Protein AF-A0A2K3NIX2-F1 (afdb_monomer)

Mean predicted aligned error: 12.27 Å

Structure (mmCIF, N/CA/C/O backbone):
data_AF-A0A2K3NIX2-F1
#
_entry.id   AF-A0A2K3NIX2-F1
#
loop_
_atom_site.group_PDB
_atom_site.id
_atom_site.type_symbol
_atom_site.label_atom_id
_atom_site.label_alt_id
_atom_site.label_comp_id
_atom_site.label_asym_id
_atom_site.label_entity_id
_atom_site.label_seq_id
_atom_site.pdbx_PDB_ins_code
_atom_site.Cartn_x
_atom_site.Cartn_y
_atom_site.Cartn_z
_atom_site.occupancy
_atom_site.B_iso_or_equiv
_atom_site.auth_seq_id
_atom_site.auth_comp_id
_atom_site.auth_asym_id
_atom_site.auth_atom_id
_atom_site.pdbx_PDB_model_num
ATOM 1 N N . VAL A 1 1 ? -12.261 -5.478 10.105 1.00 90.25 1 VAL A N 1
ATOM 2 C CA . VAL A 1 1 ? -10.875 -5.979 9.937 1.00 90.25 1 VAL A CA 1
ATOM 3 C C . VAL A 1 1 ? -10.036 -5.422 11.061 1.00 90.25 1 VAL A C 1
ATOM 5 O O . VAL A 1 1 ? -10.291 -4.291 11.451 1.00 90.25 1 VAL A O 1
ATOM 8 N N . ASP A 1 2 ? -9.090 -6.181 11.594 1.00 91.94 2 ASP A N 1
ATOM 9 C CA . ASP A 1 2 ? -8.251 -5.686 12.689 1.00 91.94 2 ASP A CA 1
ATOM 10 C C . ASP A 1 2 ? -7.098 -4.853 12.123 1.00 91.94 2 ASP A C 1
ATOM 12 O O . ASP A 1 2 ? -6.438 -5.262 11.165 1.00 91.94 2 ASP A O 1
ATOM 16 N N . VAL A 1 3 ? -6.877 -3.666 12.690 1.00 90.81 3 VAL A N 1
ATOM 17 C CA . VAL A 1 3 ? -5.809 -2.747 12.280 1.00 90.81 3 VAL A CA 1
ATOM 18 C C . VAL A 1 3 ? -4.790 -2.640 13.404 1.00 90.81 3 VAL A C 1
ATOM 20 O O . VAL A 1 3 ? -5.088 -2.103 14.468 1.00 90.81 3 VAL A O 1
ATOM 23 N N . TYR A 1 4 ? -3.576 -3.127 13.150 1.00 89.81 4 TYR A N 1
ATOM 24 C CA . TYR A 1 4 ? -2.453 -3.039 14.082 1.00 89.81 4 TYR A CA 1
ATOM 25 C C . TYR A 1 4 ? -1.666 -1.748 13.839 1.00 89.81 4 TYR A C 1
ATOM 27 O O . TYR A 1 4 ? -1.009 -1.590 12.801 1.00 89.81 4 TYR A O 1
ATOM 35 N N . LEU A 1 5 ? -1.704 -0.828 14.803 1.00 87.50 5 LEU A N 1
ATOM 36 C CA . LEU A 1 5 ? -0.956 0.429 14.756 1.00 87.50 5 LEU A CA 1
ATOM 37 C C . LEU A 1 5 ? 0.535 0.210 15.074 1.00 87.50 5 LEU A C 1
ATOM 39 O O . LEU A 1 5 ? 0.984 -0.899 15.386 1.00 87.50 5 LEU A O 1
ATOM 43 N N . PHE A 1 6 ? 1.354 1.252 14.916 1.00 82.62 6 PHE A N 1
ATOM 44 C CA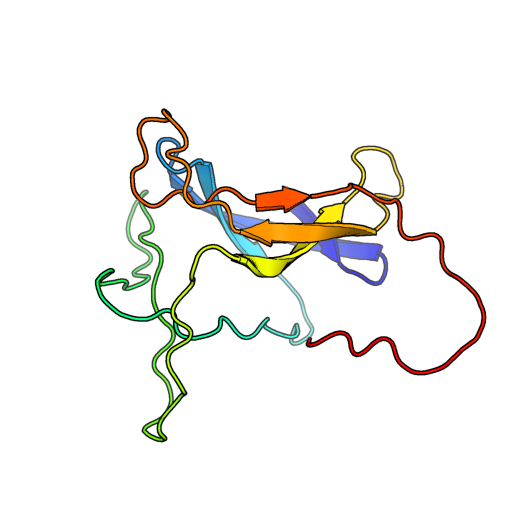 . PHE A 1 6 ? 2.804 1.169 15.140 1.00 82.62 6 PHE A CA 1
ATOM 45 C C . PHE A 1 6 ? 3.159 0.786 16.587 1.00 82.62 6 PHE A C 1
ATOM 47 O O . PHE A 1 6 ? 4.054 -0.028 16.815 1.00 82.62 6 PHE A O 1
ATOM 54 N N . ASP A 1 7 ? 2.409 1.308 17.557 1.00 83.19 7 ASP A N 1
ATOM 55 C CA . ASP A 1 7 ? 2.546 1.000 18.985 1.00 83.19 7 ASP A CA 1
ATOM 56 C C . ASP A 1 7 ? 2.022 -0.398 19.371 1.00 83.19 7 ASP A C 1
ATOM 58 O O . ASP A 1 7 ? 2.102 -0.790 20.537 1.00 83.19 7 ASP A O 1
ATOM 62 N N . ARG A 1 8 ? 1.547 -1.171 18.381 1.00 82.44 8 ARG A N 1
ATOM 63 C CA . ARG A 1 8 ? 0.915 -2.493 18.505 1.00 82.44 8 ARG A CA 1
ATOM 64 C C . ARG A 1 8 ? -0.466 -2.478 19.159 1.00 82.44 8 ARG A C 1
ATOM 66 O O . ARG A 1 8 ? -0.994 -3.548 19.458 1.00 82.44 8 ARG A O 1
ATOM 73 N N . SER A 1 9 ? -1.068 -1.308 19.354 1.00 87.38 9 SER A N 1
ATOM 74 C CA . SER A 1 9 ? -2.491 -1.239 19.670 1.00 87.38 9 SER A CA 1
ATOM 75 C C . SER A 1 9 ? -3.323 -1.733 18.484 1.00 87.38 9 SER A C 1
ATOM 77 O O . SER A 1 9 ? -2.882 -1.715 17.327 1.00 87.38 9 SER A O 1
ATOM 79 N N . VAL A 1 10 ? -4.520 -2.226 18.792 1.00 90.31 10 VAL A N 1
ATOM 80 C CA . VAL A 1 10 ? -5.448 -2.780 17.805 1.00 90.31 10 VAL A CA 1
ATOM 81 C C . VAL A 1 10 ? -6.682 -1.897 17.746 1.00 90.31 10 VAL A C 1
ATOM 83 O O . VAL A 1 10 ? -7.281 -1.591 18.776 1.00 90.31 10 VAL A O 1
ATOM 86 N N . CYS A 1 11 ? -7.064 -1.510 16.533 1.00 92.25 11 CYS A N 1
ATOM 87 C CA . CYS A 1 11 ? -8.289 -0.775 16.252 1.00 92.25 11 CYS A CA 1
ATOM 88 C C . CYS A 1 11 ? -9.209 -1.586 15.336 1.00 92.25 11 CYS A C 1
ATOM 90 O O . CYS A 1 11 ? -8.753 -2.389 14.517 1.00 92.25 11 CYS A O 1
ATOM 92 N N . GLU A 1 12 ? -10.512 -1.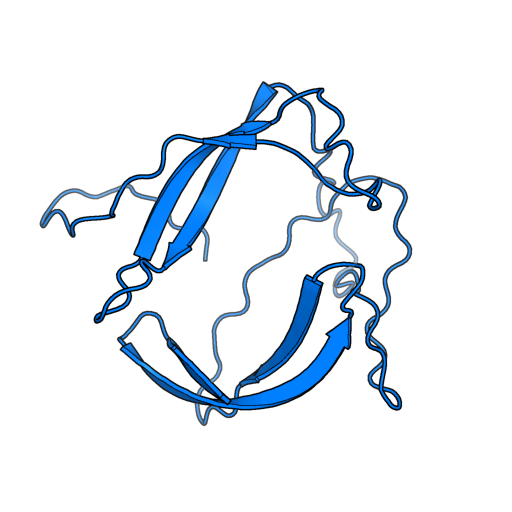325 15.430 1.00 95.50 12 GLU A N 1
ATOM 93 C CA . GLU A 1 12 ? -11.477 -1.854 14.472 1.00 95.50 12 GLU A CA 1
ATOM 94 C C . GLU A 1 12 ? -11.383 -1.061 13.158 1.00 95.50 12 GLU A C 1
ATOM 96 O O . GLU A 1 12 ? -11.494 0.165 13.133 1.00 95.50 12 GLU A O 1
ATOM 101 N N . GLY A 1 13 ? -11.191 -1.765 12.047 1.00 93.62 13 GLY A N 1
ATOM 102 C CA . GLY A 1 13 ? -11.254 -1.223 10.695 1.00 93.62 13 GLY A CA 1
ATOM 103 C C . GLY A 1 13 ? -12.554 -1.599 9.987 1.00 93.62 13 GLY A C 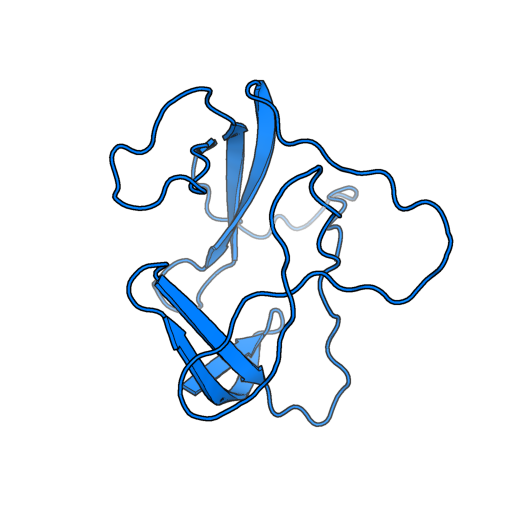1
ATOM 104 O O . GLY A 1 13 ? -12.945 -2.771 9.949 1.00 93.62 13 GLY A O 1
ATOM 105 N N . GLU A 1 14 ? -13.191 -0.616 9.362 1.00 92.44 14 GLU A N 1
ATOM 106 C CA . GLU A 1 14 ? -14.361 -0.778 8.499 1.00 92.44 14 GLU A CA 1
ATOM 107 C C . GLU A 1 14 ? -13.946 -0.651 7.029 1.00 92.44 14 GLU A C 1
ATOM 109 O O . GLU A 1 14 ? -13.336 0.343 6.636 1.00 92.44 14 GLU A O 1
ATOM 114 N N . ILE A 1 15 ? -14.273 -1.648 6.207 1.00 89.06 15 ILE A N 1
ATOM 115 C CA . ILE A 1 15 ? -14.000 -1.601 4.766 1.00 89.06 15 ILE A CA 1
ATOM 116 C C . ILE A 1 15 ? -15.010 -0.650 4.119 1.00 89.06 15 ILE A C 1
ATOM 118 O O . ILE A 1 15 ? -16.211 -0.896 4.181 1.00 89.06 15 ILE A O 1
ATOM 122 N N . LEU A 1 16 ? -14.520 0.413 3.483 1.00 87.62 16 LEU A N 1
ATOM 123 C CA . LEU A 1 16 ? -15.348 1.381 2.756 1.00 87.62 16 LEU A CA 1
ATOM 124 C C . LEU A 1 16 ? -15.470 1.055 1.264 1.00 87.62 16 LEU A C 1
ATOM 126 O O . LEU A 1 16 ? -16.438 1.453 0.624 1.00 87.62 16 LEU A O 1
ATOM 130 N N . GLY A 1 17 ? -14.492 0.337 0.714 1.00 84.81 17 GLY A N 1
ATOM 131 C CA . GLY A 1 17 ? -14.490 -0.135 -0.666 1.00 84.81 17 GLY A CA 1
ATOM 132 C C . GLY A 1 17 ? -13.201 -0.883 -1.010 1.00 84.81 17 GLY A C 1
ATOM 133 O O . GLY A 1 17 ? -12.224 -0.829 -0.261 1.00 84.81 17 GLY A O 1
ATOM 134 N N . TYR A 1 18 ? -13.206 -1.587 -2.139 1.00 86.88 18 TYR A N 1
ATOM 135 C CA . TYR A 1 18 ? -12.065 -2.334 -2.687 1.00 86.88 18 TYR A CA 1
ATOM 136 C C . TYR A 1 18 ? -12.082 -2.259 -4.228 1.00 86.88 18 TYR A C 1
ATOM 138 O O . TYR A 1 18 ? -13.143 -2.103 -4.829 1.00 86.88 18 TYR A O 1
ATOM 146 N N . ASP A 1 19 ? -10.913 -2.370 -4.853 1.00 82.31 19 ASP A N 1
ATOM 147 C CA . ASP A 1 19 ? -10.722 -2.523 -6.296 1.00 82.31 19 ASP A CA 1
ATOM 148 C C . ASP A 1 19 ? -9.740 -3.679 -6.530 1.00 82.31 19 ASP A C 1
ATOM 150 O O . ASP A 1 19 ? -8.575 -3.620 -6.129 1.00 82.31 19 ASP A O 1
ATOM 154 N N . PHE A 1 20 ? -10.224 -4.749 -7.164 1.00 83.38 20 PHE A N 1
ATOM 155 C CA . PHE A 1 20 ? -9.419 -5.938 -7.439 1.00 83.38 20 PHE A CA 1
ATOM 156 C C . PHE A 1 20 ? -8.466 -5.779 -8.623 1.00 83.38 20 PHE A C 1
ATOM 158 O O . PHE A 1 20 ? -7.459 -6.479 -8.659 1.00 83.38 20 PHE A O 1
ATOM 165 N N . HIS A 1 21 ? -8.757 -4.888 -9.574 1.00 81.69 21 HIS A N 1
ATOM 166 C CA . HIS A 1 21 ? -7.881 -4.648 -10.721 1.00 81.69 21 HIS A CA 1
ATOM 167 C C . HIS A 1 21 ? -6.583 -3.978 -10.263 1.00 81.69 21 HIS A C 1
ATOM 169 O O . HIS A 1 21 ? -5.494 -4.441 -10.589 1.00 81.69 21 HIS A O 1
ATOM 175 N N . HIS A 1 22 ? -6.700 -2.963 -9.404 1.00 79.06 22 HIS A N 1
ATOM 176 C CA . HIS A 1 22 ? -5.547 -2.255 -8.840 1.00 79.06 22 HIS A CA 1
ATOM 177 C C . HIS A 1 22 ? -5.009 -2.884 -7.543 1.00 79.06 22 HIS A C 1
ATOM 179 O O . HIS A 1 22 ? -3.969 -2.461 -7.043 1.00 79.06 22 HIS A O 1
ATOM 185 N N . ASN A 1 23 ? -5.705 -3.884 -6.985 1.00 85.50 23 ASN A N 1
ATOM 186 C CA . ASN A 1 23 ? -5.401 -4.516 -5.697 1.00 85.50 23 ASN A CA 1
ATOM 187 C C . ASN A 1 23 ? -5.306 -3.504 -4.531 1.00 85.50 23 ASN A C 1
ATOM 189 O O . ASN A 1 23 ? -4.367 -3.532 -3.733 1.00 85.50 23 ASN A O 1
ATOM 193 N N . VAL A 1 24 ? -6.281 -2.592 -4.433 1.00 86.00 24 VAL A N 1
ATOM 194 C CA . VAL A 1 24 ? -6.333 -1.551 -3.388 1.00 86.00 24 VAL A CA 1
ATOM 195 C C . VAL A 1 24 ? -7.653 -1.608 -2.621 1.00 86.00 24 VAL A C 1
ATOM 197 O O . VAL A 1 24 ? -8.701 -1.919 -3.180 1.00 86.00 24 VAL A O 1
ATOM 200 N N . ALA A 1 25 ? -7.625 -1.268 -1.330 1.00 87.31 25 ALA A N 1
ATOM 201 C CA . ALA A 1 25 ? -8.816 -1.135 -0.493 1.00 87.31 25 ALA A CA 1
ATOM 202 C C . ALA A 1 25 ? -8.768 0.140 0.360 1.00 87.31 25 ALA A C 1
ATOM 204 O O . ALA A 1 25 ? -7.702 0.563 0.805 1.00 87.31 25 ALA A O 1
ATOM 205 N N . ALA A 1 26 ? -9.937 0.725 0.617 1.00 88.56 26 ALA A N 1
ATOM 206 C CA . ALA A 1 26 ? -10.109 1.831 1.548 1.00 88.56 26 ALA A CA 1
ATOM 207 C C . ALA A 1 26 ? -10.678 1.307 2.868 1.00 88.56 26 ALA A C 1
ATOM 209 O O . ALA A 1 26 ? -11.760 0.717 2.901 1.00 88.56 26 ALA A O 1
ATOM 210 N N . ILE A 1 27 ? -9.958 1.546 3.964 1.00 89.94 27 ILE A N 1
ATOM 211 C CA . ILE A 1 27 ? -10.348 1.124 5.312 1.00 89.94 27 ILE A CA 1
ATOM 212 C C . ILE A 1 27 ? -10.451 2.364 6.199 1.00 89.94 27 ILE A C 1
ATOM 214 O O . ILE A 1 27 ? -9.504 3.142 6.306 1.00 89.94 27 ILE A O 1
ATOM 218 N N . ARG A 1 28 ? -11.592 2.535 6.866 1.00 90.06 28 ARG A N 1
ATOM 219 C CA . ARG A 1 28 ? -11.781 3.525 7.928 1.00 90.06 28 ARG A CA 1
ATOM 220 C C . ARG A 1 28 ? -11.366 2.919 9.256 1.00 90.06 28 ARG A C 1
ATOM 222 O O . ARG A 1 28 ? -11.970 1.952 9.713 1.00 90.06 28 ARG A O 1
ATOM 229 N N . ILE A 1 29 ? -10.349 3.506 9.874 1.00 92.94 29 ILE A N 1
ATOM 230 C CA . ILE A 1 29 ? -9.888 3.114 11.204 1.00 92.94 29 ILE A CA 1
ATOM 231 C C . ILE A 1 29 ? -10.780 3.804 12.236 1.00 92.94 29 ILE A C 1
ATOM 233 O O . ILE A 1 29 ? -10.849 5.033 12.273 1.00 92.94 29 ILE A O 1
ATOM 237 N N . LYS A 1 30 ? -11.471 3.023 13.067 1.00 92.38 30 LYS A N 1
ATOM 238 C CA . LYS A 1 30 ? -12.217 3.539 14.215 1.00 92.38 30 LYS A CA 1
ATOM 239 C C . LYS A 1 30 ? -11.243 3.694 15.378 1.00 92.38 30 LYS A C 1
ATOM 241 O O . LYS A 1 30 ? -10.777 2.704 15.938 1.00 92.38 30 LYS A O 1
ATOM 246 N N . SER A 1 31 ? -10.909 4.937 15.698 1.00 88.31 31 SER A N 1
ATOM 247 C CA . SER A 1 31 ? -10.018 5.281 16.800 1.00 88.31 31 SER A CA 1
ATOM 248 C C . SER A 1 31 ? -10.604 6.441 17.595 1.00 88.31 31 SER A C 1
ATOM 250 O O . SER A 1 31 ? -11.144 7.380 17.011 1.00 88.31 31 SER A O 1
ATOM 252 N N . ASP A 1 32 ? -10.476 6.373 18.919 1.00 87.62 32 ASP A N 1
ATOM 253 C CA . ASP A 1 32 ? -10.881 7.448 19.832 1.00 87.62 32 ASP A CA 1
ATOM 254 C C . ASP A 1 32 ? -9.845 8.583 19.886 1.00 87.62 32 ASP A C 1
ATOM 256 O O . ASP A 1 32 ? -10.098 9.645 20.457 1.00 87.62 32 ASP A O 1
ATOM 260 N N . VAL A 1 33 ? -8.667 8.364 19.292 1.00 86.88 33 VAL A N 1
ATOM 261 C CA . VAL A 1 33 ? -7.592 9.350 19.183 1.00 86.88 33 VAL A CA 1
ATOM 262 C C . VAL A 1 33 ? -7.393 9.769 17.732 1.00 86.88 33 VAL A C 1
ATOM 264 O O . VAL A 1 33 ? -7.624 9.004 16.794 1.00 86.88 33 VAL A O 1
ATOM 267 N N . GLN A 1 34 ? -6.927 11.000 17.537 1.00 84.88 34 GLN A N 1
ATOM 268 C CA . GLN A 1 34 ? -6.539 11.460 16.212 1.00 84.88 34 GLN A CA 1
ATOM 269 C C . GLN A 1 34 ? -5.254 10.747 15.781 1.00 84.88 34 GLN A C 1
ATOM 271 O O . GLN A 1 34 ? -4.202 10.924 16.393 1.00 84.88 34 GLN A O 1
ATOM 276 N N . LEU A 1 35 ? -5.348 9.948 14.720 1.00 86.06 35 LEU A N 1
ATOM 277 C CA . LEU A 1 35 ? -4.195 9.284 14.122 1.00 86.06 35 LEU A CA 1
ATOM 278 C C . LEU A 1 35 ? -3.434 10.249 13.216 1.00 86.06 35 LEU A C 1
ATOM 280 O O . LEU A 1 35 ? -4.024 11.073 12.510 1.00 86.06 35 LEU A O 1
ATOM 284 N N . GLN A 1 36 ? -2.113 10.115 13.211 1.00 80.75 36 GLN A N 1
ATOM 285 C CA . GLN A 1 36 ? -1.271 10.829 12.268 1.00 80.75 36 GLN A CA 1
ATOM 286 C C . GLN A 1 36 ? -1.549 10.336 10.849 1.00 80.75 36 GLN A C 1
ATOM 288 O O . GLN A 1 36 ? -1.593 9.134 10.586 1.00 80.75 36 GLN A O 1
ATOM 293 N N . THR A 1 37 ? -1.789 11.279 9.942 1.00 75.19 37 THR A N 1
ATOM 294 C CA . THR A 1 37 ? -2.053 10.986 8.533 1.00 75.19 37 THR A CA 1
ATOM 295 C C . THR A 1 37 ? -0.766 11.177 7.754 1.00 75.19 37 THR A C 1
ATOM 297 O O . THR A 1 37 ? -0.224 12.281 7.750 1.00 75.19 37 THR A O 1
ATOM 300 N N . ALA A 1 38 ? -0.311 10.118 7.085 1.00 74.81 38 ALA A N 1
ATOM 301 C CA . ALA A 1 38 ? 0.859 10.188 6.223 1.00 74.81 38 ALA A CA 1
ATOM 302 C C . ALA A 1 38 ? 0.657 11.239 5.124 1.00 74.81 38 ALA A C 1
ATOM 304 O O . ALA A 1 38 ? -0.399 11.305 4.483 1.00 74.81 38 ALA A O 1
ATOM 305 N N . VAL A 1 39 ? 1.684 12.051 4.882 1.00 70.69 39 VAL A N 1
ATOM 306 C CA . VAL A 1 39 ? 1.652 13.051 3.814 1.00 70.69 39 VAL A CA 1
ATOM 307 C C . VAL A 1 39 ? 2.001 12.383 2.490 1.00 70.69 39 VAL A C 1
ATOM 309 O O . VAL A 1 39 ? 3.138 11.981 2.250 1.00 70.69 39 VAL A O 1
ATOM 312 N N . ILE A 1 40 ? 1.026 12.300 1.588 1.00 66.31 40 ILE A N 1
ATOM 313 C CA . ILE A 1 40 ? 1.274 11.852 0.217 1.00 66.31 40 ILE A CA 1
ATOM 314 C C . ILE A 1 40 ? 1.942 13.000 -0.545 1.00 66.31 40 ILE A C 1
ATOM 316 O O . ILE A 1 40 ? 1.348 14.063 -0.740 1.00 66.31 40 ILE A O 1
ATOM 320 N N . GLY A 1 41 ? 3.184 12.789 -0.987 1.00 59.50 41 GLY A N 1
ATOM 321 C CA . GLY A 1 41 ? 3.862 13.715 -1.890 1.00 59.50 41 GLY A CA 1
ATOM 322 C C . GLY A 1 41 ? 3.068 13.886 -3.189 1.00 59.50 41 GLY A C 1
ATOM 323 O O . GLY A 1 41 ? 2.651 12.905 -3.800 1.00 59.50 41 GLY A O 1
ATOM 324 N N . ASN A 1 42 ? 2.833 15.129 -3.613 1.00 54.06 42 ASN A N 1
ATOM 325 C CA . ASN A 1 42 ? 2.083 15.427 -4.834 1.00 54.06 42 ASN A CA 1
ATOM 326 C C . ASN A 1 42 ? 2.869 14.925 -6.063 1.00 54.06 42 ASN A C 1
ATOM 328 O O . ASN A 1 42 ? 3.799 15.603 -6.475 1.00 54.06 42 ASN A O 1
ATOM 332 N N . LEU A 1 43 ? 2.544 13.762 -6.645 1.00 56.44 43 LEU A N 1
ATOM 333 C CA . LEU A 1 43 ? 3.195 13.289 -7.884 1.00 56.44 43 LEU A CA 1
ATOM 334 C C . LEU A 1 43 ? 2.937 14.265 -9.047 1.00 56.44 43 LEU A C 1
ATOM 336 O O . LEU A 1 43 ? 1.913 14.938 -9.023 1.00 56.44 43 LEU A O 1
ATOM 340 N N . ASP A 1 44 ? 3.793 14.379 -10.065 1.00 47.91 44 ASP A N 1
ATOM 341 C CA . ASP A 1 44 ? 3.496 15.246 -11.226 1.00 47.91 44 ASP A CA 1
ATOM 342 C C . ASP A 1 44 ? 2.750 14.528 -12.368 1.00 47.91 44 ASP A C 1
ATOM 344 O O . ASP A 1 44 ? 3.069 13.385 -12.676 1.00 47.91 44 ASP A O 1
ATOM 348 N N . ASP A 1 45 ? 1.758 15.239 -12.922 1.00 47.12 45 ASP A N 1
ATOM 349 C CA . ASP A 1 45 ? 0.921 15.059 -14.126 1.00 47.12 45 ASP A CA 1
ATOM 350 C C . ASP A 1 45 ? 0.572 13.645 -14.640 1.00 47.12 45 ASP A C 1
ATOM 352 O O . ASP A 1 45 ? 1.337 13.040 -15.385 1.00 47.12 45 ASP A O 1
ATOM 356 N N . ASN A 1 46 ? -0.646 13.173 -14.302 1.00 43.16 46 ASN A N 1
ATOM 357 C CA . ASN A 1 46 ? -1.765 12.916 -15.250 1.00 43.16 46 ASN A CA 1
ATOM 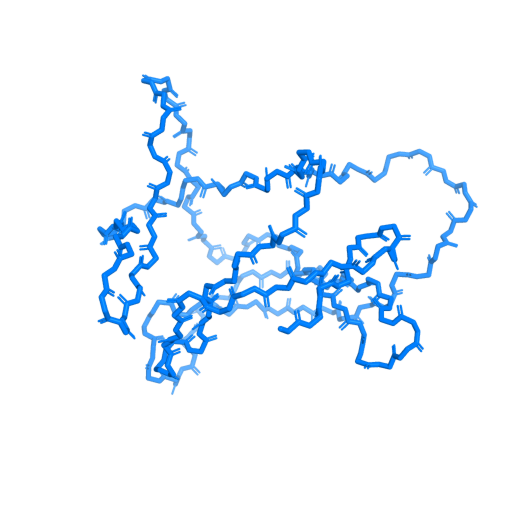358 C C . ASN A 1 46 ? -2.987 12.185 -14.627 1.00 43.16 46 ASN A C 1
ATOM 360 O O . ASN A 1 46 ? -3.906 11.800 -15.343 1.00 43.16 46 ASN A O 1
ATOM 364 N N . MET A 1 47 ? -3.021 11.963 -13.310 1.00 40.66 47 MET A N 1
ATOM 365 C CA .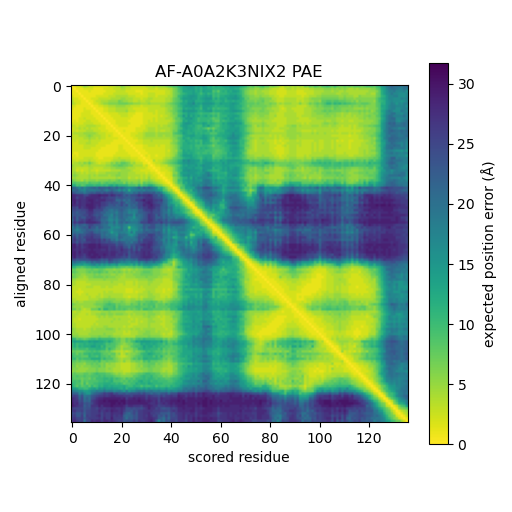 MET A 1 47 ? -4.100 11.202 -12.660 1.00 40.66 47 MET A CA 1
ATOM 366 C C . MET A 1 47 ? -5.109 12.151 -11.982 1.00 40.66 47 MET A C 1
ATOM 368 O O . MET A 1 47 ? -4.806 12.763 -10.949 1.00 40.66 47 MET A O 1
ATOM 372 N N . GLU A 1 48 ? -6.290 12.320 -12.592 1.00 34.81 48 GLU A N 1
ATOM 373 C CA . GLU A 1 48 ? -7.452 12.959 -11.959 1.00 34.81 48 GLU A CA 1
ATOM 374 C C . GLU A 1 48 ? -7.990 12.039 -10.868 1.00 34.81 48 GLU A C 1
ATOM 376 O O . GLU A 1 48 ? -8.463 10.938 -11.132 1.00 34.81 48 GLU A O 1
ATOM 381 N N . CYS A 1 49 ? -7.914 12.496 -9.625 1.00 41.00 49 CYS A N 1
ATOM 382 C CA . CYS A 1 49 ? -8.128 11.635 -8.481 1.00 41.00 49 CYS A CA 1
ATOM 383 C C . CYS A 1 49 ? -9.035 12.375 -7.487 1.00 41.00 49 CYS A C 1
ATOM 385 O O . CYS A 1 49 ? -8.577 13.274 -6.777 1.00 41.00 49 CYS A O 1
ATOM 387 N N . HIS A 1 50 ? -10.294 11.938 -7.364 1.00 40.19 50 HIS A N 1
ATOM 388 C CA . HIS A 1 50 ? -11.240 12.352 -6.322 1.00 40.19 50 HIS A CA 1
ATOM 389 C C . HIS A 1 50 ? -11.723 11.136 -5.522 1.00 40.19 50 HIS A C 1
ATOM 391 O O . HIS A 1 50 ? -12.361 10.248 -6.082 1.00 40.19 50 HIS A O 1
ATOM 397 N N . ALA A 1 51 ? -11.523 11.140 -4.201 1.00 35.84 51 ALA A N 1
ATOM 398 C CA . ALA A 1 51 ? -12.176 10.178 -3.318 1.00 35.84 51 ALA A CA 1
ATOM 399 C C . ALA A 1 51 ? -13.624 10.624 -3.069 1.00 35.84 51 ALA A C 1
ATOM 401 O O . ALA A 1 51 ? -13.888 11.542 -2.291 1.00 35.84 51 ALA A O 1
ATOM 402 N N . ARG A 1 52 ? -14.575 9.989 -3.758 1.00 41.69 52 ARG A N 1
ATOM 403 C CA . ARG A 1 52 ? -16.001 10.053 -3.422 1.00 41.69 52 ARG A CA 1
ATOM 404 C C . ARG A 1 52 ? -16.417 8.684 -2.910 1.00 41.69 52 ARG A C 1
ATOM 406 O O . ARG A 1 52 ? -16.350 7.707 -3.644 1.00 41.69 52 ARG A O 1
ATOM 413 N N . PHE A 1 53 ? -16.832 8.626 -1.650 1.00 39.53 53 PHE A N 1
ATOM 414 C CA . PHE A 1 53 ? -17.429 7.427 -1.078 1.00 39.53 53 PHE A CA 1
ATOM 415 C C . PHE A 1 53 ? -18.884 7.337 -1.556 1.00 39.53 53 PHE A C 1
ATOM 417 O O . PHE A 1 53 ? -19.754 8.045 -1.052 1.00 39.53 53 PHE A O 1
ATOM 424 N N . GLY A 1 54 ? -19.109 6.512 -2.578 1.00 40.31 54 GLY A N 1
ATOM 425 C CA . GLY A 1 54 ? -20.414 6.120 -3.112 1.00 40.31 54 GLY A CA 1
ATOM 426 C C . GLY A 1 54 ? -20.407 4.629 -3.464 1.00 40.31 54 GLY A C 1
ATOM 427 O O . GLY A 1 54 ? -19.333 4.059 -3.647 1.00 40.31 54 GLY A O 1
ATOM 428 N N . ASP A 1 55 ? -21.594 4.013 -3.485 1.00 45.06 55 ASP A N 1
ATOM 429 C CA . ASP A 1 55 ? -21.823 2.560 -3.456 1.00 45.06 55 ASP A CA 1
ATOM 430 C C . ASP A 1 55 ? -20.802 1.736 -4.265 1.00 45.06 55 ASP A C 1
ATOM 432 O O . ASP A 1 55 ? -20.767 1.748 -5.493 1.00 45.06 55 ASP A O 1
ATOM 436 N N . THR A 1 56 ? -20.008 0.953 -3.533 1.00 38.22 56 THR A N 1
ATOM 437 C CA . THR A 1 56 ? -19.173 -0.183 -3.969 1.00 38.22 56 THR A CA 1
ATOM 438 C C . THR A 1 56 ? -17.874 0.058 -4.750 1.00 38.22 56 THR A C 1
ATOM 440 O O . THR A 1 56 ? -17.081 -0.878 -4.817 1.00 38.22 56 THR A O 1
ATOM 443 N N . SER A 1 57 ? -17.552 1.267 -5.225 1.00 38.38 57 SER A N 1
ATOM 444 C CA . SER A 1 57 ? -16.239 1.560 -5.843 1.00 38.38 57 SER A CA 1
ATOM 445 C C . SER A 1 57 ? -15.651 2.880 -5.338 1.00 38.38 57 SER A C 1
ATOM 447 O O . SER A 1 57 ? -16.292 3.922 -5.466 1.00 38.38 57 SER A O 1
ATOM 449 N N . PHE A 1 58 ? -14.429 2.867 -4.792 1.00 38.88 58 PHE A N 1
ATOM 450 C CA . PHE A 1 58 ? -13.714 4.093 -4.417 1.00 38.88 58 PHE A CA 1
ATOM 451 C C . PHE A 1 58 ? -12.589 4.356 -5.420 1.00 38.88 58 PHE A C 1
ATOM 453 O O . PHE A 1 58 ? -11.797 3.475 -5.738 1.00 38.88 58 PHE A O 1
ATOM 460 N N . HIS A 1 59 ? -12.520 5.588 -5.911 1.00 37.12 59 HIS A N 1
ATOM 461 C CA . HIS A 1 59 ? -11.422 6.055 -6.747 1.00 37.12 59 HIS A CA 1
ATOM 462 C C . HIS A 1 59 ? -10.398 6.772 -5.857 1.00 37.12 59 HIS A C 1
ATOM 464 O O . HIS A 1 59 ? -10.769 7.588 -5.008 1.00 37.12 59 HIS A O 1
ATOM 470 N N . LEU A 1 60 ? -9.112 6.445 -6.002 1.00 37.34 60 LEU A N 1
ATOM 471 C CA . LEU A 1 60 ? -8.032 7.093 -5.249 1.00 37.34 60 LEU A CA 1
ATOM 472 C C . LEU A 1 60 ? -7.920 8.569 -5.658 1.00 37.34 60 LEU A C 1
ATOM 474 O O . LEU A 1 60 ? -8.098 8.899 -6.825 1.00 37.34 60 LEU A O 1
ATOM 478 N N . GLY A 1 61 ? -7.691 9.455 -4.678 1.00 38.81 61 GLY A N 1
ATOM 479 C CA . GLY A 1 61 ? -7.878 10.908 -4.769 1.00 38.81 61 GLY A CA 1
ATOM 480 C C . GLY A 1 61 ? -6.667 11.756 -4.349 1.00 38.81 61 GLY A C 1
ATOM 481 O O . GLY A 1 61 ? -6.089 11.436 -3.318 1.00 38.81 61 GLY A O 1
ATOM 482 N N . ARG A 1 62 ? -6.300 12.857 -5.039 1.00 41.75 62 ARG A N 1
ATOM 483 C CA . ARG A 1 62 ? -5.288 13.813 -4.521 1.00 41.75 62 ARG A CA 1
ATOM 484 C C . ARG A 1 62 ? -5.875 14.663 -3.391 1.00 41.75 62 ARG A C 1
ATOM 486 O O . ARG A 1 62 ? -6.961 15.223 -3.531 1.00 41.75 62 ARG A O 1
ATOM 493 N N . TYR A 1 63 ? -5.113 14.847 -2.317 1.00 39.66 63 TYR A N 1
ATOM 494 C CA . TYR A 1 63 ? -5.448 15.775 -1.237 1.00 39.66 63 TYR A CA 1
ATOM 495 C C . TYR A 1 63 ? -5.158 17.222 -1.679 1.00 39.66 63 TYR A C 1
ATOM 497 O O . TYR A 1 63 ? -3.999 17.616 -1.813 1.00 39.66 63 TYR A O 1
ATOM 505 N N . ARG A 1 64 ? -6.200 18.021 -1.943 1.00 42.75 64 ARG A N 1
ATOM 506 C CA . ARG A 1 64 ? -6.085 19.477 -2.135 1.00 42.75 64 ARG A CA 1
ATOM 507 C C . ARG A 1 64 ? -6.738 20.194 -0.967 1.00 42.75 64 ARG A C 1
ATOM 509 O O . ARG A 1 64 ? -7.897 20.560 -1.066 1.00 42.75 64 ARG A O 1
ATOM 516 N N . ASP A 1 65 ? -5.946 20.474 0.057 1.00 38.56 65 ASP A N 1
ATOM 517 C CA . ASP A 1 65 ? -6.231 21.549 1.003 1.00 38.56 65 ASP A CA 1
ATOM 518 C C . ASP A 1 65 ? -4.934 22.319 1.276 1.00 38.56 65 ASP A C 1
ATOM 520 O O . ASP A 1 65 ? -4.257 22.078 2.271 1.00 38.56 65 ASP A O 1
ATOM 524 N N . THR A 1 66 ? -4.516 23.178 0.330 1.00 38.56 66 THR A N 1
ATOM 525 C CA . THR A 1 66 ? -3.877 24.501 0.567 1.00 38.56 66 THR A CA 1
ATOM 526 C C . THR A 1 66 ? -3.379 25.166 -0.738 1.00 38.56 66 THR A C 1
ATOM 528 O O . THR A 1 66 ? -2.953 24.465 -1.655 1.00 38.56 66 THR A O 1
ATOM 531 N N . PRO A 1 67 ? -3.380 26.517 -0.854 1.00 39.28 67 PRO A N 1
ATOM 532 C CA . PRO A 1 67 ? -3.005 27.255 -2.072 1.00 39.28 67 PRO A CA 1
ATOM 533 C C . PRO A 1 67 ? -1.490 27.465 -2.254 1.00 39.28 67 PRO A C 1
ATOM 535 O O . PRO A 1 67 ? -1.075 28.267 -3.089 1.00 39.28 67 PRO A O 1
ATOM 538 N N . THR A 1 68 ? -0.643 26.803 -1.469 1.00 38.72 68 THR A N 1
ATOM 539 C CA . THR A 1 68 ? 0.788 27.122 -1.411 1.00 38.72 68 THR A CA 1
ATOM 540 C C . THR A 1 68 ? 1.582 26.038 -2.122 1.00 38.72 68 THR A C 1
ATOM 542 O O . THR A 1 68 ? 1.712 24.945 -1.587 1.00 38.72 68 THR A O 1
ATOM 545 N N . CYS A 1 69 ? 2.074 26.347 -3.327 1.00 42.81 69 CYS A N 1
ATOM 546 C CA . CYS A 1 69 ? 3.050 25.606 -4.141 1.00 42.81 69 CYS A CA 1
ATOM 547 C C . CYS A 1 69 ? 3.650 24.350 -3.477 1.00 42.81 69 CYS A C 1
ATOM 549 O O . CYS A 1 69 ? 4.775 24.381 -2.975 1.00 42.81 69 CYS A O 1
ATOM 551 N N . GLN A 1 70 ? 2.920 23.234 -3.490 1.00 48.81 70 GLN A N 1
ATOM 552 C CA . GLN A 1 70 ? 3.480 21.949 -3.094 1.00 48.81 70 GLN A CA 1
ATOM 553 C C . GLN A 1 70 ? 4.254 21.407 -4.293 1.00 48.81 70 GLN A C 1
ATOM 555 O O . GLN A 1 70 ? 3.691 21.155 -5.356 1.00 48.81 70 GLN A O 1
ATOM 560 N N . ARG A 1 71 ? 5.575 21.329 -4.131 1.00 50.34 71 ARG A N 1
ATOM 561 C CA . ARG A 1 71 ? 6.538 20.897 -5.145 1.00 50.34 71 ARG A CA 1
ATOM 562 C C . ARG A 1 71 ? 6.155 19.505 -5.646 1.00 50.34 71 ARG A C 1
ATOM 564 O O . ARG A 1 71 ? 6.201 18.547 -4.879 1.00 50.34 71 ARG A O 1
ATOM 571 N N . LEU A 1 72 ? 5.765 19.423 -6.915 1.00 56.44 72 LEU A N 1
ATOM 572 C CA . LEU A 1 72 ? 5.404 18.166 -7.552 1.00 56.44 72 LEU A CA 1
ATOM 573 C C . LEU A 1 72 ? 6.625 17.230 -7.544 1.00 56.44 72 LEU A C 1
ATOM 575 O O . LEU A 1 72 ? 7.737 17.635 -7.894 1.00 56.44 72 LEU A O 1
ATOM 579 N N . ILE A 1 73 ? 6.437 15.997 -7.083 1.00 62.66 73 ILE A N 1
ATOM 580 C CA . ILE A 1 73 ? 7.453 14.950 -7.059 1.00 62.66 73 ILE A CA 1
ATOM 581 C C . ILE A 1 73 ? 7.246 14.111 -8.308 1.00 62.66 73 ILE A C 1
ATOM 583 O O . ILE A 1 73 ? 6.440 13.187 -8.342 1.00 62.66 73 ILE A O 1
ATOM 587 N N . LYS A 1 74 ? 7.981 14.428 -9.365 1.00 71.19 74 LYS A N 1
ATOM 588 C CA . LYS A 1 74 ? 8.052 13.534 -10.512 1.00 71.19 74 LYS A CA 1
ATOM 589 C C . LYS A 1 74 ? 8.851 12.296 -10.113 1.00 71.19 74 LYS A C 1
ATOM 591 O O . LYS A 1 74 ? 10.028 12.426 -9.784 1.00 71.19 74 LYS A O 1
ATOM 596 N N . LEU A 1 75 ? 8.218 11.123 -10.136 1.00 76.50 75 LEU A N 1
ATOM 597 C CA . LEU A 1 75 ? 8.939 9.861 -10.007 1.00 76.50 75 LEU A CA 1
ATOM 598 C C . LEU A 1 75 ? 9.721 9.617 -11.297 1.00 76.50 75 LEU A C 1
ATOM 600 O O . LEU A 1 75 ? 9.157 9.595 -12.390 1.00 76.50 75 LEU A O 1
ATOM 604 N N . CYS A 1 76 ? 11.029 9.463 -11.159 1.00 80.56 76 CYS A N 1
ATOM 605 C CA . CYS A 1 76 ? 11.946 9.204 -12.255 1.00 80.56 76 CYS A CA 1
ATOM 606 C C . CYS A 1 76 ? 12.710 7.910 -11.963 1.00 80.56 76 CYS A C 1
ATOM 608 O O . CYS A 1 76 ? 13.076 7.675 -10.807 1.00 80.56 76 CYS A O 1
ATOM 610 N N . PRO A 1 77 ? 13.020 7.102 -12.988 1.00 86.44 77 PRO A N 1
ATOM 611 C CA . PRO A 1 77 ? 13.991 6.026 -12.843 1.00 86.44 77 PRO A CA 1
ATOM 612 C C . PRO A 1 77 ? 15.309 6.546 -12.257 1.00 86.44 77 PRO A C 1
ATOM 614 O O . PRO A 1 77 ? 15.724 7.668 -12.562 1.00 86.44 77 PRO A O 1
ATOM 617 N N . GLY A 1 78 ? 15.950 5.755 -11.400 1.00 85.88 78 GLY A N 1
ATOM 618 C CA . GLY A 1 78 ? 17.148 6.164 -10.664 1.00 85.88 78 GLY A CA 1
ATOM 619 C C . GLY A 1 78 ? 16.877 6.885 -9.341 1.00 85.88 78 GLY A C 1
ATOM 620 O O . GLY A 1 78 ? 17.810 7.194 -8.603 1.00 85.88 78 GLY A O 1
ATOM 621 N N . MET A 1 79 ? 15.615 7.186 -9.010 1.00 85.88 79 MET A N 1
ATOM 622 C CA . MET A 1 79 ? 15.286 7.761 -7.706 1.00 85.88 79 MET A CA 1
ATOM 623 C C . MET A 1 79 ? 15.386 6.713 -6.601 1.00 85.88 79 MET A C 1
ATOM 625 O O . MET A 1 79 ? 14.754 5.660 -6.676 1.00 85.88 79 MET A O 1
ATOM 629 N N . ALA A 1 80 ? 16.116 7.056 -5.540 1.00 88.12 80 ALA A N 1
ATOM 630 C CA . ALA A 1 80 ? 16.132 6.281 -4.309 1.00 88.12 80 ALA A CA 1
ATOM 631 C C . ALA A 1 80 ? 14.751 6.305 -3.637 1.00 88.12 80 ALA A C 1
ATOM 633 O O . ALA A 1 80 ? 14.133 7.363 -3.484 1.00 88.12 80 ALA A O 1
ATOM 634 N N . VAL A 1 81 ? 14.292 5.134 -3.209 1.00 87.00 81 VAL A N 1
ATOM 635 C CA . VAL A 1 81 ? 13.014 4.920 -2.526 1.00 87.00 81 VAL A CA 1
ATOM 636 C C . VAL A 1 81 ? 13.202 4.006 -1.323 1.00 87.00 81 VAL A C 1
ATOM 638 O O . VAL A 1 81 ? 14.174 3.258 -1.233 1.00 87.00 81 VAL A O 1
ATOM 641 N N . ILE A 1 82 ? 12.258 4.053 -0.386 1.00 89.75 82 ILE A N 1
ATOM 642 C CA . ILE A 1 82 ? 12.172 3.100 0.721 1.00 89.75 82 ILE A CA 1
ATOM 643 C C . ILE A 1 82 ? 10.740 2.583 0.751 1.00 89.75 82 ILE A C 1
ATOM 645 O O . ILE A 1 82 ? 9.811 3.356 0.981 1.00 89.75 82 ILE A O 1
ATOM 649 N N . ALA A 1 83 ? 10.558 1.284 0.527 1.00 90.31 83 ALA A N 1
ATOM 650 C CA . ALA A 1 83 ? 9.275 0.637 0.761 1.00 90.31 83 ALA A CA 1
ATOM 651 C C . ALA A 1 83 ? 9.170 0.239 2.238 1.00 90.31 83 ALA A C 1
ATOM 653 O O . ALA A 1 83 ? 10.086 -0.370 2.794 1.00 90.31 83 ALA A O 1
ATOM 654 N N . LEU A 1 84 ? 8.052 0.587 2.873 1.00 89.75 84 LEU A N 1
ATOM 655 C CA . LEU A 1 84 ? 7.734 0.187 4.241 1.00 89.75 84 LEU A CA 1
ATOM 656 C C . LEU A 1 84 ? 6.649 -0.885 4.219 1.00 89.75 84 LEU A C 1
ATOM 658 O O . LEU A 1 84 ? 5.696 -0.809 3.448 1.00 89.75 84 LEU A O 1
ATOM 66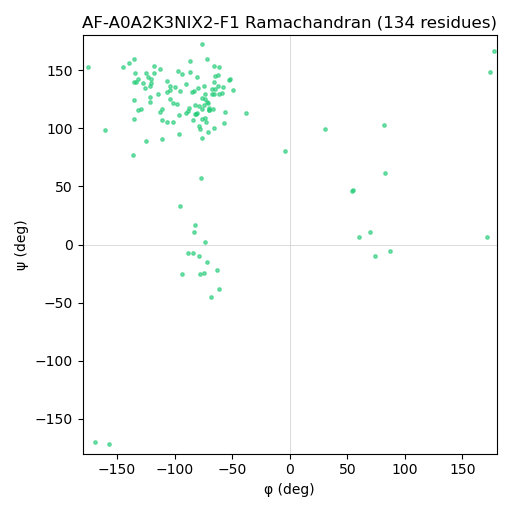2 N N . GLY A 1 85 ? 6.782 -1.876 5.092 1.00 88.56 85 GLY A N 1
ATOM 663 C CA . GLY A 1 85 ? 5.808 -2.951 5.223 1.00 88.56 85 GLY A CA 1
ATOM 664 C C . GLY A 1 85 ? 5.873 -3.615 6.587 1.00 88.56 85 GLY A C 1
ATOM 665 O O . GLY A 1 85 ? 6.582 -3.163 7.487 1.00 88.56 85 GLY A O 1
ATOM 666 N N . ARG A 1 86 ? 5.136 -4.712 6.740 1.00 88.38 86 ARG A N 1
ATOM 667 C CA . ARG A 1 86 ? 5.187 -5.567 7.928 1.00 88.38 86 ARG A CA 1
ATOM 668 C C . ARG A 1 86 ? 5.603 -6.974 7.536 1.00 88.38 86 ARG A C 1
ATOM 670 O O . ARG A 1 86 ? 5.215 -7.464 6.478 1.00 88.38 86 ARG A O 1
ATOM 677 N N . TYR A 1 87 ? 6.395 -7.612 8.389 1.00 87.12 87 TYR A N 1
ATOM 678 C CA . TYR A 1 87 ? 6.654 -9.043 8.292 1.00 87.12 87 TYR A CA 1
ATOM 679 C C . TYR A 1 87 ? 5.354 -9.814 8.546 1.00 87.12 87 TYR A C 1
ATOM 681 O O . TYR A 1 87 ? 4.523 -9.365 9.334 1.00 87.12 87 TYR A O 1
ATOM 689 N N . PHE A 1 88 ? 5.161 -10.939 7.858 1.00 82.12 88 PHE A N 1
ATOM 690 C CA . PHE A 1 88 ? 3.881 -11.654 7.869 1.00 82.12 88 PHE A CA 1
ATOM 691 C C . PHE A 1 88 ? 3.620 -12.417 9.175 1.00 82.12 88 PHE A C 1
ATOM 693 O O . PHE A 1 88 ? 2.460 -12.647 9.504 1.00 82.12 88 PHE A O 1
ATOM 700 N N . ASP A 1 89 ? 4.667 -12.787 9.918 1.00 84.94 89 ASP A N 1
ATOM 701 C CA . ASP A 1 89 ? 4.515 -13.447 11.215 1.00 84.94 89 ASP A CA 1
ATOM 702 C C . ASP A 1 89 ? 4.366 -12.439 12.355 1.00 84.94 89 ASP A C 1
ATOM 704 O O . ASP A 1 89 ? 4.991 -11.369 12.355 1.00 84.94 89 ASP A O 1
ATOM 708 N N . ASP A 1 90 ? 3.611 -12.845 13.378 1.00 81.31 90 ASP A N 1
ATOM 709 C CA . ASP A 1 90 ? 3.576 -12.183 14.681 1.00 81.31 90 ASP A CA 1
ATOM 710 C C . ASP A 1 90 ? 5.014 -11.957 15.205 1.00 81.31 90 ASP A C 1
ATOM 712 O O . ASP A 1 90 ? 5.854 -12.862 15.122 1.00 81.31 90 ASP A O 1
ATOM 716 N N . PRO A 1 91 ? 5.357 -10.749 15.694 1.00 83.62 91 PRO A N 1
ATOM 717 C CA . PRO A 1 91 ? 4.485 -9.620 16.046 1.00 83.62 91 PRO A CA 1
ATOM 718 C C . PRO A 1 91 ? 4.326 -8.558 14.938 1.00 83.62 91 PRO A C 1
ATOM 720 O O . PRO A 1 91 ? 4.240 -7.362 15.227 1.00 83.62 91 PRO A O 1
ATOM 723 N N . TYR A 1 92 ? 4.344 -8.961 13.664 1.00 84.38 92 TYR A N 1
ATOM 724 C CA . TYR A 1 92 ? 4.179 -8.088 12.496 1.00 84.38 92 TYR A CA 1
ATOM 725 C C . TYR A 1 92 ? 5.162 -6.910 12.473 1.00 84.38 92 TYR A C 1
ATOM 727 O O . TYR A 1 92 ? 4.783 -5.748 12.270 1.00 84.38 92 TYR A O 1
ATOM 735 N N . HIS A 1 93 ? 6.439 -7.211 12.733 1.00 83.88 93 HIS A N 1
ATOM 736 C CA . HIS A 1 93 ? 7.514 -6.219 12.776 1.00 83.88 93 HIS A CA 1
ATOM 737 C C . HIS A 1 93 ? 7.556 -5.367 11.507 1.00 83.88 93 HIS A C 1
ATOM 739 O O . HIS A 1 93 ? 7.406 -5.891 10.403 1.00 83.88 93 HIS A O 1
ATOM 745 N N . ILE A 1 94 ? 7.834 -4.072 11.666 1.00 86.38 94 ILE A N 1
ATOM 746 C CA . ILE A 1 94 ? 8.068 -3.180 10.530 1.00 86.38 94 ILE A CA 1
ATOM 747 C C . ILE A 1 94 ? 9.306 -3.652 9.757 1.00 86.38 94 ILE A C 1
ATOM 749 O O . ILE A 1 94 ? 10.332 -4.015 10.338 1.00 86.38 94 ILE A O 1
ATOM 753 N N . MET A 1 95 ? 9.197 -3.645 8.436 1.00 88.31 95 MET A N 1
ATOM 754 C CA . MET A 1 95 ? 10.287 -3.883 7.502 1.00 88.31 95 MET A CA 1
ATOM 755 C C . MET A 1 95 ? 10.498 -2.642 6.650 1.00 88.31 95 MET A C 1
ATOM 757 O O . MET A 1 95 ? 9.544 -1.927 6.337 1.00 88.31 95 MET A O 1
ATOM 761 N N . ALA A 1 96 ? 11.749 -2.420 6.268 1.00 89.62 96 ALA A N 1
ATOM 762 C CA . ALA A 1 96 ? 12.132 -1.388 5.327 1.00 89.62 96 ALA A CA 1
ATOM 763 C C . ALA A 1 96 ? 12.925 -2.043 4.201 1.00 89.62 96 ALA A C 1
ATOM 765 O O . ALA A 1 96 ? 13.806 -2.875 4.438 1.00 89.62 96 ALA A O 1
ATOM 766 N N . ALA A 1 97 ? 12.594 -1.668 2.976 1.00 91.12 97 ALA A N 1
ATOM 767 C CA . ALA A 1 97 ? 13.278 -2.133 1.790 1.00 91.12 97 ALA A CA 1
ATOM 768 C C . ALA A 1 97 ? 13.756 -0.909 0.999 1.00 91.12 97 ALA A C 1
ATOM 770 O O . ALA A 1 97 ? 12.990 -0.361 0.198 1.00 91.12 97 ALA A O 1
ATOM 771 N N . PRO A 1 98 ? 14.975 -0.406 1.275 1.00 90.38 98 PRO A N 1
ATOM 772 C CA . PRO A 1 98 ? 15.577 0.618 0.440 1.00 90.38 98 PRO A CA 1
ATOM 773 C C . PRO A 1 98 ? 15.795 0.065 -0.969 1.00 90.38 98 PRO A C 1
ATOM 775 O O . PRO A 1 98 ? 16.073 -1.122 -1.160 1.00 90.38 98 PRO A O 1
ATOM 778 N N . GLY A 1 99 ? 15.652 0.932 -1.958 1.00 90.88 99 GLY A N 1
ATOM 779 C CA . GLY A 1 99 ? 15.775 0.552 -3.350 1.00 90.88 99 GLY A CA 1
ATOM 780 C C . GLY A 1 99 ? 15.827 1.739 -4.289 1.00 90.88 99 GLY A C 1
ATOM 781 O O . GLY A 1 99 ? 15.932 2.892 -3.869 1.00 90.88 99 GLY A O 1
ATOM 782 N N . GLU A 1 100 ? 15.724 1.432 -5.572 1.00 91.62 100 GLU A N 1
ATOM 783 C CA . GLU A 1 100 ? 15.778 2.405 -6.657 1.00 91.62 100 GLU A CA 1
ATOM 784 C C . GLU A 1 100 ? 14.649 2.146 -7.655 1.00 91.62 100 GLU A C 1
ATOM 786 O O . GLU A 1 100 ? 14.335 0.990 -7.958 1.00 91.62 100 GLU A O 1
ATOM 791 N N . LEU A 1 101 ? 14.028 3.218 -8.154 1.00 89.19 101 LEU A N 1
ATOM 792 C CA . LEU A 1 101 ? 13.016 3.123 -9.203 1.00 89.19 101 LEU A CA 1
ATOM 793 C C . LEU A 1 101 ? 13.626 2.672 -10.529 1.00 89.19 101 LEU A C 1
ATOM 795 O O . LEU A 1 101 ? 14.609 3.239 -11.005 1.00 89.19 101 LEU A O 1
ATOM 799 N N . MET A 1 102 ? 12.968 1.713 -11.167 1.00 87.06 102 MET A N 1
ATOM 800 C CA . MET A 1 102 ? 13.381 1.135 -12.438 1.00 87.06 102 MET A CA 1
ATOM 801 C C . MET A 1 102 ? 12.640 1.798 -13.605 1.00 87.06 102 MET A C 1
ATOM 803 O O . MET A 1 102 ? 11.483 2.191 -13.482 1.00 87.06 102 MET A O 1
ATOM 807 N N . ALA A 1 103 ? 13.289 1.874 -14.769 1.00 84.12 103 ALA A N 1
ATOM 808 C CA . ALA A 1 103 ? 12.663 2.304 -16.029 1.00 84.12 103 ALA A CA 1
ATOM 809 C C . ALA A 1 103 ? 11.900 1.165 -16.740 1.00 84.12 103 ALA A C 1
ATOM 811 O O . ALA A 1 103 ? 11.661 1.235 -17.944 1.00 84.12 103 ALA A O 1
ATOM 812 N N . GLU A 1 104 ? 11.599 0.085 -16.023 1.00 82.69 104 GLU A N 1
ATOM 813 C CA . GLU A 1 104 ? 11.034 -1.142 -16.575 1.00 82.69 104 GLU A CA 1
ATOM 814 C C . GLU A 1 104 ? 9.505 -1.142 -16.503 1.00 82.69 104 GLU A C 1
ATOM 816 O O . GLU A 1 104 ? 8.913 -0.616 -15.562 1.00 82.69 104 GLU A O 1
ATOM 821 N N . ASP A 1 105 ? 8.878 -1.773 -17.496 1.00 78.25 105 ASP A N 1
ATOM 822 C CA . ASP A 1 105 ? 7.442 -2.048 -17.506 1.00 78.25 105 ASP A CA 1
ATOM 823 C C . ASP A 1 105 ? 7.142 -3.277 -16.635 1.00 78.25 105 ASP A C 1
ATOM 825 O O . ASP A 1 105 ? 7.828 -4.303 -16.730 1.00 78.25 105 ASP A O 1
ATOM 829 N N . SER A 1 106 ? 6.109 -3.179 -15.792 1.00 81.81 106 SER A N 1
ATOM 830 C CA . SER A 1 106 ? 5.688 -4.256 -14.891 1.00 81.81 106 SER A CA 1
ATOM 831 C C . SER A 1 106 ? 5.212 -5.504 -15.635 1.00 81.81 106 SER A C 1
ATOM 833 O O . SER A 1 106 ? 5.240 -6.596 -15.063 1.00 81.81 106 SER A O 1
ATOM 835 N N . LYS A 1 107 ? 4.793 -5.364 -16.904 1.00 85.19 107 LYS A N 1
ATOM 836 C CA . LYS A 1 107 ? 4.111 -6.394 -17.712 1.00 85.19 107 LYS A CA 1
ATOM 837 C C . LYS A 1 107 ? 2.784 -6.869 -17.113 1.00 85.19 107 LYS A C 1
ATOM 839 O O . LYS A 1 107 ? 2.201 -7.832 -17.615 1.00 85.19 107 LYS A O 1
ATOM 844 N N . LEU A 1 108 ? 2.329 -6.238 -16.036 1.00 81.62 108 LEU A N 1
ATOM 845 C CA . LEU A 1 108 ? 1.016 -6.453 -15.455 1.00 81.62 108 LEU A CA 1
ATOM 846 C C . LEU A 1 108 ? 0.015 -5.537 -16.162 1.00 81.62 108 LEU A C 1
ATOM 848 O O . LEU A 1 108 ? 0.385 -4.527 -16.756 1.00 81.62 108 LEU A O 1
ATOM 852 N N . ASP A 1 109 ? -1.261 -5.899 -16.092 1.00 80.62 109 ASP A N 1
ATOM 853 C CA . ASP A 1 109 ? -2.362 -5.128 -16.674 1.00 80.62 109 ASP A CA 1
ATOM 854 C C . ASP A 1 109 ? -2.693 -3.904 -15.799 1.00 80.62 109 ASP A C 1
ATOM 856 O O . ASP A 1 109 ? -3.775 -3.810 -15.237 1.00 80.62 109 ASP A O 1
ATOM 860 N N . CYS A 1 110 ? -1.704 -3.038 -15.565 1.00 75.38 110 CYS A N 1
ATOM 861 C CA . CYS A 1 110 ? -1.821 -1.803 -14.789 1.00 75.38 110 CYS A CA 1
ATOM 862 C C . CYS A 1 110 ? -0.646 -0.878 -15.154 1.00 75.38 110 CYS A C 1
ATOM 864 O O . CYS A 1 110 ? 0.484 -1.062 -14.690 1.00 75.38 110 CYS A O 1
ATOM 866 N N . GLY A 1 111 ? -0.902 0.080 -16.051 1.00 70.88 111 GLY A N 1
ATOM 867 C CA . GLY A 1 111 ? 0.126 0.940 -16.654 1.00 70.88 111 GLY A CA 1
ATOM 868 C C . GLY A 1 111 ? 0.710 1.978 -15.692 1.00 70.88 111 GLY A C 1
ATOM 869 O O . GLY A 1 111 ? 1.762 2.555 -15.952 1.00 70.88 111 GLY A O 1
ATOM 870 N N . GLU A 1 112 ? 0.039 2.197 -14.568 1.00 75.19 112 GLU A N 1
ATOM 871 C CA . GLU A 1 112 ? 0.422 3.101 -13.492 1.00 75.19 112 GLU A CA 1
ATOM 872 C C . GLU A 1 112 ? 1.411 2.460 -12.505 1.00 75.19 112 GLU A C 1
ATOM 874 O O . GLU A 1 112 ? 1.923 3.142 -11.612 1.00 75.19 112 GLU A O 1
ATOM 879 N N . LEU A 1 113 ? 1.689 1.156 -12.635 1.00 80.06 113 LEU A N 1
ATOM 880 C CA . LEU A 1 113 ? 2.624 0.463 -11.757 1.00 80.06 113 LEU A CA 1
ATOM 881 C C . LEU A 1 113 ? 4.055 0.943 -11.969 1.00 80.06 113 LEU A C 1
ATOM 883 O O . LEU A 1 113 ? 4.605 0.915 -13.068 1.00 80.06 113 LEU A O 1
ATOM 887 N N . VAL A 1 114 ? 4.689 1.292 -10.855 1.00 83.50 114 VAL A N 1
ATOM 888 C CA . VAL A 1 114 ? 6.109 1.619 -10.797 1.00 83.50 114 VAL A CA 1
ATOM 889 C C . VAL A 1 114 ? 6.852 0.444 -10.176 1.00 83.50 114 VAL A C 1
ATOM 891 O O . VAL A 1 114 ? 6.421 -0.112 -9.165 1.00 83.50 114 VAL A O 1
ATOM 894 N N . ILE A 1 115 ? 7.989 0.078 -10.761 1.00 88.06 115 ILE A N 1
ATOM 895 C CA . ILE A 1 115 ? 8.857 -0.973 -10.232 1.00 88.06 115 ILE A CA 1
ATOM 896 C C . ILE A 1 115 ? 10.008 -0.335 -9.464 1.00 88.06 115 ILE A C 1
ATOM 898 O O . ILE A 1 115 ? 10.647 0.601 -9.945 1.00 88.06 115 ILE A O 1
ATOM 902 N N . ALA A 1 116 ? 10.306 -0.884 -8.291 1.00 90.00 116 ALA A N 1
ATOM 903 C CA . ALA A 1 116 ? 11.537 -0.610 -7.570 1.00 90.00 116 ALA A CA 1
ATOM 904 C C . ALA A 1 116 ? 12.316 -1.912 -7.366 1.00 90.00 116 ALA A C 1
ATOM 906 O O . ALA A 1 116 ? 11.731 -2.946 -7.038 1.00 90.00 116 ALA A O 1
ATOM 907 N N . CYS A 1 117 ? 13.634 -1.857 -7.538 1.00 87.81 117 CYS A N 1
ATOM 908 C CA . CYS A 1 117 ? 14.519 -2.926 -7.096 1.00 87.81 117 CYS A CA 1
ATOM 909 C C . CYS A 1 117 ? 14.902 -2.64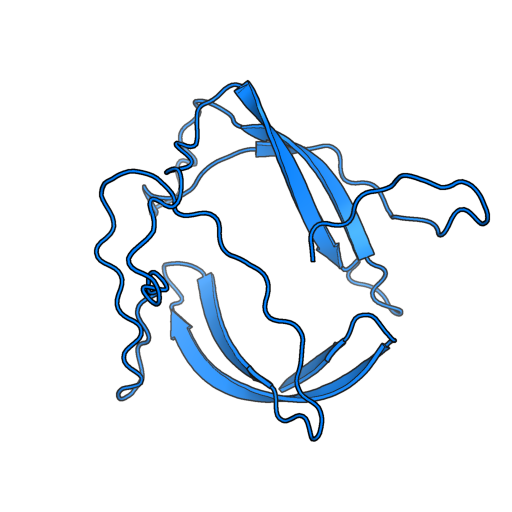1 -5.643 1.00 87.81 117 CYS A C 1
ATOM 911 O O . CYS A 1 117 ? 15.536 -1.620 -5.372 1.00 87.81 117 CYS A O 1
ATOM 913 N N . SER A 1 118 ? 14.483 -3.496 -4.710 1.00 87.25 118 SER A N 1
ATOM 914 C CA . SER A 1 118 ? 14.637 -3.247 -3.273 1.00 87.25 118 SER A CA 1
ATOM 915 C C . SER A 1 118 ? 15.212 -4.450 -2.537 1.00 87.25 118 SER A C 1
ATOM 917 O O . SER A 1 118 ? 14.841 -5.593 -2.805 1.00 87.25 118 SER A O 1
ATOM 919 N N . GLU A 1 119 ? 16.074 -4.186 -1.557 1.00 83.19 119 GLU A N 1
ATOM 920 C CA . GLU A 1 119 ? 16.594 -5.203 -0.643 1.00 83.19 119 GLU A CA 1
ATOM 921 C C . GLU A 1 119 ? 15.761 -5.205 0.640 1.00 83.19 119 GLU A C 1
ATOM 923 O O . GLU A 1 119 ? 15.768 -4.244 1.407 1.00 83.19 119 GLU A O 1
ATOM 928 N N . ILE A 1 120 ? 14.998 -6.274 0.873 1.00 80.75 120 ILE A N 1
ATOM 929 C CA . ILE A 1 120 ? 14.084 -6.343 2.017 1.00 80.75 120 ILE A CA 1
ATOM 930 C C . ILE A 1 120 ? 14.873 -6.679 3.280 1.00 80.75 120 ILE A C 1
ATOM 932 O O . ILE A 1 120 ? 15.447 -7.761 3.395 1.00 80.75 120 ILE A O 1
ATOM 936 N N . THR A 1 121 ? 14.832 -5.781 4.266 1.00 78.12 121 THR A N 1
ATOM 937 C CA . THR A 1 121 ? 15.466 -6.000 5.568 1.00 78.12 121 THR A CA 1
ATOM 938 C C . THR A 1 121 ? 14.447 -5.927 6.702 1.00 78.12 121 THR A C 1
ATOM 940 O O . THR A 1 121 ? 13.575 -5.052 6.756 1.00 78.12 121 THR A O 1
ATOM 943 N N . LYS A 1 122 ? 14.549 -6.869 7.647 1.00 75.12 122 LYS A N 1
ATOM 944 C CA . LYS A 1 122 ? 13.801 -6.797 8.904 1.00 75.12 122 LYS A CA 1
ATOM 945 C C . LYS A 1 122 ? 14.406 -5.681 9.752 1.00 75.12 122 LYS A C 1
ATOM 947 O O . LYS A 1 122 ? 15.588 -5.744 10.088 1.00 75.12 122 LYS A O 1
ATOM 952 N N . VAL A 1 123 ? 13.602 -4.688 10.138 1.00 69.69 123 VAL A N 1
ATOM 953 C CA . VAL A 1 123 ? 14.070 -3.628 11.037 1.00 69.69 123 VAL A CA 1
ATOM 954 C C . VAL A 1 123 ? 14.128 -4.198 12.449 1.00 69.69 123 VAL A C 1
ATOM 956 O O . VAL A 1 123 ? 13.147 -4.214 13.192 1.00 69.69 123 VAL A O 1
ATOM 959 N N . THR A 1 124 ? 15.291 -4.721 12.825 1.00 59.62 124 THR A N 1
ATOM 960 C CA . THR A 1 124 ? 15.593 -5.028 14.224 1.00 59.62 124 THR A CA 1
ATOM 961 C C . THR A 1 124 ? 15.846 -3.716 14.949 1.00 59.62 124 THR A C 1
ATOM 963 O O . THR A 1 124 ? 16.679 -2.922 14.521 1.00 59.62 124 THR A O 1
ATOM 966 N N . THR A 1 125 ? 15.116 -3.464 16.031 1.00 52.72 125 THR A N 1
ATOM 967 C CA . THR A 1 125 ? 15.282 -2.265 16.855 1.00 52.72 125 THR A CA 1
ATOM 968 C C . THR A 1 125 ? 16.726 -2.190 17.359 1.00 52.72 125 THR A C 1
ATOM 970 O O . THR A 1 125 ? 17.107 -2.936 18.259 1.00 52.72 125 THR A O 1
ATOM 973 N N . ILE A 1 126 ? 17.545 -1.311 16.777 1.00 41.28 126 ILE A N 1
ATOM 974 C CA . ILE A 1 126 ? 18.860 -0.983 17.328 1.00 41.28 126 ILE A CA 1
ATOM 975 C C . ILE A 1 126 ? 18.613 0.037 18.433 1.00 41.28 126 ILE A C 1
ATOM 977 O O . ILE A 1 126 ? 18.186 1.164 18.186 1.00 41.28 126 ILE A O 1
ATOM 981 N N . VAL A 1 127 ? 18.853 -0.374 19.674 1.00 44.78 127 VAL A N 1
ATOM 982 C CA . VAL A 1 127 ? 18.950 0.564 20.789 1.00 44.78 127 VAL A CA 1
ATOM 983 C C . VAL A 1 127 ? 20.205 1.410 20.537 1.00 44.78 127 VAL A C 1
ATOM 985 O O . VAL A 1 127 ? 21.312 0.880 20.519 1.00 44.78 127 VAL A O 1
ATOM 988 N N . SER A 1 128 ? 20.016 2.718 20.342 1.00 37.91 128 SER A N 1
ATOM 989 C CA . SER A 1 128 ? 21.026 3.777 20.142 1.00 37.91 128 SER A CA 1
ATOM 990 C C . SER A 1 128 ? 21.613 3.948 18.727 1.00 37.91 128 SER A C 1
ATOM 992 O O . SER A 1 128 ? 22.497 3.221 18.290 1.00 37.91 128 SER A O 1
ATOM 994 N N . LEU A 1 129 ? 21.153 4.976 18.008 1.00 30.28 129 LEU A N 1
ATOM 995 C CA . LEU A 1 129 ? 21.804 6.290 17.849 1.00 30.28 129 LEU A CA 1
ATOM 996 C C . LEU A 1 129 ? 20.867 7.207 17.023 1.00 30.28 129 LEU A C 1
ATOM 998 O O . LEU A 1 129 ? 20.006 6.701 16.303 1.00 30.28 129 LEU A O 1
ATOM 1002 N N . PRO A 1 130 ? 20.943 8.541 17.196 1.00 36.75 130 PRO A N 1
ATOM 1003 C CA . PRO A 1 130 ? 19.973 9.485 16.651 1.00 36.75 130 PRO A CA 1
ATOM 1004 C C . PRO A 1 130 ? 20.148 9.592 15.133 1.00 36.75 130 PRO A C 1
ATOM 1006 O O . PRO A 1 130 ? 21.223 9.302 14.621 1.00 36.75 130 PRO A O 1
ATOM 1009 N N . TYR A 1 131 ? 19.123 10.067 14.431 1.00 29.89 131 TYR A N 1
ATOM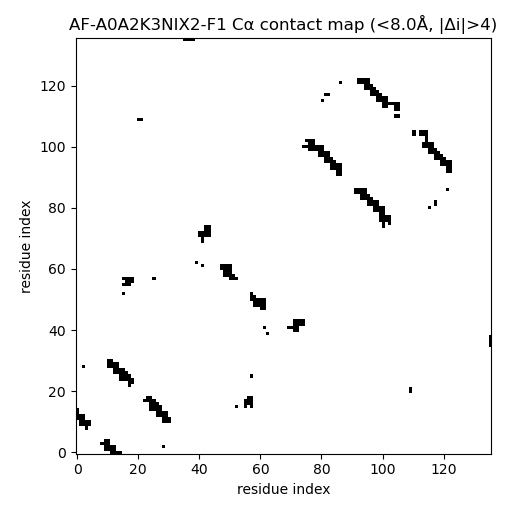 1010 C CA . TYR A 1 131 ? 19.079 10.239 12.971 1.00 29.89 131 TYR A CA 1
ATOM 1011 C C . TYR A 1 131 ? 18.730 8.976 12.171 1.00 29.89 131 TYR A C 1
ATOM 1013 O O . TYR A 1 131 ? 19.441 8.563 11.262 1.00 29.89 131 TYR A O 1
ATOM 1021 N N . VAL A 1 132 ? 17.533 8.447 12.416 1.00 28.23 132 VAL A N 1
ATOM 1022 C CA . VAL A 1 132 ? 16.682 8.041 11.293 1.00 28.23 132 VAL A CA 1
ATOM 1023 C C . VAL A 1 132 ? 15.513 9.012 11.292 1.00 28.23 132 VAL A C 1
ATOM 1025 O O . VAL A 1 132 ? 14.687 9.000 12.201 1.00 28.23 132 VAL A O 1
ATOM 1028 N N . VAL A 1 133 ? 15.501 9.920 10.318 1.00 27.50 133 VAL A N 1
ATOM 1029 C CA . VAL A 1 133 ? 14.337 10.765 10.052 1.00 27.50 133 VAL A CA 1
ATOM 1030 C C . VAL A 1 133 ? 13.280 9.845 9.451 1.00 27.50 133 VAL A C 1
ATOM 1032 O O . VAL A 1 133 ? 13.322 9.528 8.266 1.00 27.50 133 VAL A O 1
ATOM 1035 N N . LEU A 1 134 ? 12.372 9.367 10.298 1.00 27.20 134 LEU A N 1
ATOM 1036 C CA . LEU A 1 134 ? 11.072 8.884 9.861 1.00 27.20 134 LEU A CA 1
ATOM 1037 C C . LEU A 1 134 ? 10.272 10.137 9.508 1.00 27.20 134 LEU A C 1
ATOM 1039 O O . LEU A 1 134 ? 9.958 10.939 10.385 1.00 27.20 134 LEU A O 1
ATOM 1043 N N . LEU A 1 135 ? 10.042 10.355 8.215 1.00 25.28 135 LEU A N 1
ATOM 1044 C CA . LEU A 1 135 ? 9.006 11.286 7.791 1.00 25.28 135 LEU A CA 1
ATOM 1045 C C . LEU A 1 135 ? 7.676 10.589 8.072 1.00 25.28 135 LEU A C 1
ATOM 1047 O O . LEU A 1 135 ? 7.342 9.603 7.415 1.00 25.28 135 LEU A O 1
ATOM 1051 N N . GLU A 1 136 ? 7.024 11.053 9.132 1.00 30.03 136 GLU A N 1
ATOM 1052 C CA . GLU A 1 136 ? 5.671 10.675 9.533 1.00 30.03 136 GLU A CA 1
ATOM 1053 C C . GLU A 1 136 ? 4.599 11.226 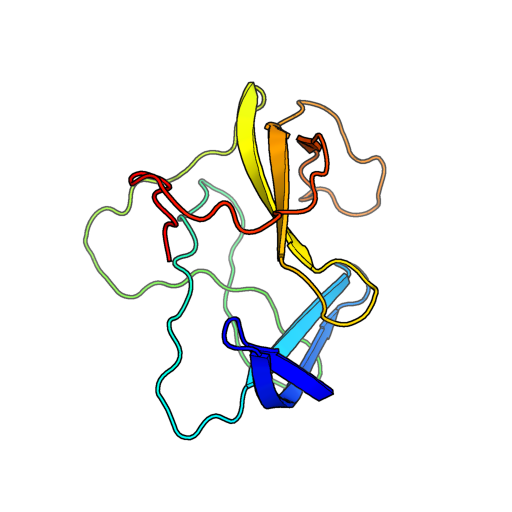8.576 1.00 30.03 136 GLU A C 1
ATOM 1055 O O . GLU A 1 136 ? 4.807 12.320 7.994 1.00 30.03 136 GLU A O 1
#

Organism: Trifolium pratense (NCBI:txid57577)

Foldseek 3Di:
DWDQDPVRDIFDWDWLEADPLVGDTDIDTDDPDDDDDADDQAADDDDQFDADRDPHDGTHHDDDDDPDDRPHDHQDFFDWDKDWAFDPDPPRAIKIWIWTWHPDQPPRPDRPDTDTDTDIDGPDDDDDDDDPPDRD

Nearest PDB structures (foldseek):
  1una-assembly1_B  TM=4.097E-01  e=6.075E+00  Enterobacteria phage GA
  4uxg-assembly2_E  TM=1.531E-01  e=2.518E+00  Tequatrovirus T4
  5nxh-assembly1_C  TM=1.438E-01  e=2.134E+00  Tequatrovirus T4

Secondary structure (DSSP, 8-state):
-EEE-TTS-EEEEEEEEEETTTTEEEEEEE-SS-PPPP----B-S---------TT-----------S----B---TT-EEEEEEE-SSTTT-EEEEEEEE-S----SS-TT---EEE--EE-------S------

Solvent-accessible surface area (backbone atoms only — not comparable to full-atom values): 9054 Å² total; per-residue (Å²): 87,86,40,75,48,95,89,66,50,77,34,56,27,46,80,73,26,53,40,82,85,81,69,46,69,46,67,49,74,55,63,100,60,91,73,88,73,72,73,78,76,48,63,56,90,86,81,90,32,62,70,53,94,52,94,70,51,63,48,72,47,69,89,85,87,75,97,65,88,72,74,59,44,68,89,48,62,74,39,78,47,69,50,76,50,58,44,91,57,88,88,44,48,53,25,46,20,51,30,33,30,46,88,57,80,77,86,56,97,52,91,86,57,79,43,65,58,57,57,81,42,78,61,70,88,72,86,84,75,88,86,76,85,76,85,98

pLDDT: mean 70.19, std 21.69, range [25.28, 95.5]

Sequence (136 aa):
VDVYLFDRSVCEGEILGYDFHHNVAAIRIKSDVQLQTAVIGNLDDNMECHARFGDTSFHLGRYRDTPTCQRLIKLCPGMAVIALGRYFDDPYHIMAAPGELMAEDSKLDCGELVIACSEITKVTTIVSLPYVVLLE

Radius of gyration: 17.25 Å; Cα contacts (8 Å, |Δi|>4): 193; chains: 1; bounding box: 44×41×38 Å